Protein AF-A0A382XWI0-F1 (afdb_monomer_lite)

pLDDT: mean 73.07, std 11.9, range [48.28, 92.5]

Secondary structure (DSSP, 8-state):
-EEEE-TTT--EEEEEEE-TT--HHHHHHHHHHHHHHHHH-TTTEEEEEEE------TTTHHHHHHHHHH-SEEEESSHHHHHHHHHHHHHHHT---

Structure (mmCIF, N/CA/C/O backbone):
data_AF-A0A382XWI0-F1
#
_entry.id   AF-A0A382XWI0-F1
#
loop_
_atom_site.group_PDB
_atom_site.id
_atom_site.type_symbol
_atom_site.label_atom_id
_atom_site.label_alt_id
_atom_site.label_comp_id
_atom_site.label_asym_id
_atom_site.label_entity_id
_atom_site.label_seq_id
_atom_site.pdbx_PDB_ins_code
_atom_site.Cartn_x
_atom_site.Cartn_y
_atom_site.Cartn_z
_atom_site.occupancy
_atom_site.B_iso_or_equiv
_atom_site.auth_seq_id
_atom_site.auth_comp_id
_atom_site.auth_asym_id
_atom_site.auth_atom_id
_atom_site.pdbx_PDB_model_num
ATOM 1 N N . ASP A 1 1 ? -3.569 9.685 -3.902 1.00 53.88 1 ASP A N 1
ATOM 2 C CA . ASP A 1 1 ? -3.582 9.291 -2.483 1.00 53.88 1 ASP A CA 1
ATOM 3 C C . ASP A 1 1 ? -5.019 9.054 -2.071 1.00 53.88 1 ASP A C 1
ATOM 5 O O . ASP A 1 1 ? -5.750 10.017 -1.875 1.00 53.88 1 ASP A O 1
ATOM 9 N N . ASN A 1 2 ? -5.429 7.786 -2.033 1.00 64.94 2 ASN A N 1
ATOM 10 C CA . ASN A 1 2 ? -6.757 7.389 -1.567 1.00 64.94 2 ASN A CA 1
ATOM 11 C C . ASN A 1 2 ? -6.622 6.757 -0.177 1.00 64.94 2 ASN A C 1
ATOM 13 O O . ASN A 1 2 ? -5.665 6.019 0.076 1.00 64.94 2 ASN A O 1
ATOM 17 N N . TRP A 1 3 ? -7.571 7.062 0.706 1.00 63.44 3 TRP A N 1
ATOM 18 C CA . TRP A 1 3 ? -7.597 6.594 2.089 1.00 63.44 3 TRP A CA 1
ATOM 19 C C . TRP A 1 3 ? -8.844 5.759 2.340 1.00 63.44 3 TRP A C 1
ATOM 21 O O . TRP A 1 3 ? -9.949 6.188 2.013 1.00 63.44 3 TRP A O 1
ATOM 31 N N . TYR A 1 4 ? -8.650 4.611 2.978 1.00 71.19 4 TYR A N 1
ATOM 32 C CA . TYR A 1 4 ? -9.718 3.759 3.491 1.00 71.19 4 TYR A CA 1
ATOM 33 C C . TYR A 1 4 ? -9.582 3.716 5.008 1.00 71.19 4 TYR A C 1
ATOM 35 O O . TYR A 1 4 ? -8.473 3.515 5.503 1.00 71.19 4 TYR A O 1
ATOM 43 N N . TYR A 1 5 ? -10.659 3.967 5.750 1.00 66.94 5 TYR A N 1
ATOM 44 C CA . TYR A 1 5 ? -10.607 4.069 7.207 1.00 66.94 5 TYR A CA 1
ATOM 45 C C . TYR A 1 5 ? -11.882 3.550 7.868 1.00 66.94 5 TYR A C 1
ATOM 47 O O . TYR A 1 5 ? -12.963 3.640 7.293 1.00 66.94 5 TYR A O 1
ATOM 55 N N . THR A 1 6 ? -11.742 3.063 9.101 1.00 66.38 6 THR A N 1
ATOM 56 C CA . THR A 1 6 ? -12.858 2.769 10.010 1.00 66.38 6 THR A CA 1
ATOM 57 C C . THR A 1 6 ? -12.849 3.743 11.187 1.00 66.38 6 THR A C 1
ATOM 59 O O . THR A 1 6 ? -11.788 4.104 11.707 1.00 66.38 6 THR A O 1
ATOM 62 N N . THR A 1 7 ? -14.031 4.191 11.606 1.00 61.72 7 THR A N 1
ATOM 63 C CA . THR A 1 7 ? -14.203 5.122 12.730 1.00 61.72 7 THR A CA 1
ATOM 64 C C . THR A 1 7 ? -14.090 4.446 14.090 1.00 61.72 7 THR A C 1
ATOM 66 O O . THR A 1 7 ? -13.749 5.118 15.060 1.00 61.72 7 THR A O 1
ATOM 69 N N . ASP A 1 8 ? -14.327 3.136 14.160 1.00 61.03 8 ASP A N 1
ATOM 70 C CA . ASP A 1 8 ? -14.492 2.435 15.437 1.00 61.03 8 ASP A CA 1
ATOM 71 C C . ASP A 1 8 ? -13.147 2.176 16.125 1.00 61.03 8 ASP A C 1
ATOM 73 O O . ASP A 1 8 ? -13.012 2.347 17.335 1.00 61.03 8 ASP A O 1
ATOM 77 N N . GLU A 1 9 ? -12.114 1.856 15.343 1.00 65.25 9 GLU A N 1
ATOM 78 C CA . GLU A 1 9 ? -10.758 1.615 15.857 1.00 65.25 9 GLU A CA 1
ATOM 79 C C . GLU A 1 9 ? -9.723 2.649 15.377 1.00 65.25 9 GLU A C 1
ATOM 81 O O . GLU A 1 9 ? -8.550 2.607 15.767 1.00 65.25 9 GLU A O 1
ATOM 86 N N . MET A 1 10 ? -10.160 3.619 14.563 1.00 74.25 10 MET A N 1
ATOM 87 C CA . MET A 1 10 ? -9.309 4.611 13.892 1.00 74.25 10 MET A CA 1
ATOM 88 C C . MET A 1 10 ? -8.174 3.965 13.083 1.00 74.25 10 MET A C 1
ATOM 90 O O . MET A 1 10 ? -7.049 4.469 13.072 1.00 74.25 10 MET A O 1
ATOM 94 N N . ARG A 1 11 ? -8.452 2.827 12.437 1.00 80.62 11 ARG A N 1
ATOM 95 C CA . ARG A 1 11 ? -7.506 2.170 11.530 1.00 80.62 11 ARG A CA 1
ATOM 96 C C . ARG A 1 11 ? -7.664 2.731 10.130 1.00 80.62 11 ARG A C 1
ATOM 98 O O . ARG A 1 11 ? -8.789 2.952 9.682 1.00 80.62 11 ARG A O 1
ATOM 105 N N . ALA A 1 12 ? -6.549 2.916 9.432 1.00 81.31 12 ALA A N 1
ATOM 106 C CA . ALA A 1 12 ? -6.570 3.356 8.045 1.00 81.31 12 ALA A CA 1
ATOM 107 C C . ALA A 1 12 ? -5.537 2.631 7.178 1.00 81.31 12 ALA A C 1
ATOM 109 O O . ALA A 1 12 ? -4.456 2.258 7.642 1.00 81.31 12 ALA A O 1
ATOM 110 N N . VAL A 1 13 ? -5.868 2.485 5.895 1.00 82.25 13 VAL A N 1
ATOM 111 C CA . VAL A 1 13 ? -4.946 2.046 4.848 1.00 82.25 13 VAL A CA 1
ATOM 112 C C . VAL A 1 13 ? -4.819 3.138 3.795 1.00 82.25 13 VAL A C 1
ATOM 114 O O . VAL A 1 13 ? -5.814 3.619 3.248 1.00 82.25 13 VAL A O 1
ATOM 117 N N . SER A 1 14 ? -3.580 3.521 3.499 1.00 82.06 14 SER A N 1
ATOM 118 C CA . SER A 1 14 ? -3.258 4.363 2.346 1.00 82.06 14 SER A CA 1
ATOM 119 C C . SER A 1 14 ? -2.942 3.481 1.143 1.00 82.06 14 SER A C 1
ATOM 121 O O . SER A 1 14 ? -2.143 2.552 1.261 1.00 82.06 14 SER A O 1
ATOM 123 N N . VAL A 1 15 ? -3.568 3.758 -0.003 1.00 80.81 15 VAL A N 1
ATOM 124 C CA . VAL A 1 15 ? -3.299 3.035 -1.254 1.00 80.81 15 VAL A CA 1
ATOM 125 C C . VAL A 1 15 ? -2.751 3.986 -2.300 1.00 80.81 15 VAL A C 1
ATOM 127 O O . VAL A 1 15 ? -3.309 5.061 -2.556 1.00 80.81 15 VAL A O 1
ATOM 130 N N . GLU A 1 16 ? -1.661 3.565 -2.928 1.00 79.50 16 GLU A N 1
ATOM 131 C CA . GLU A 1 16 ? -0.964 4.359 -3.920 1.00 79.50 16 GLU A CA 1
ATOM 132 C C . GLU A 1 16 ? -0.601 3.542 -5.164 1.00 79.50 16 GLU A C 1
ATOM 134 O O . GLU A 1 16 ? -0.059 2.446 -5.078 1.00 79.50 16 GLU A O 1
ATOM 139 N N . VAL A 1 17 ? -0.902 4.089 -6.345 1.00 75.25 17 VAL A N 1
ATOM 140 C CA . VAL A 1 17 ? -0.681 3.426 -7.639 1.00 75.25 17 VAL A CA 1
ATOM 141 C C . VAL A 1 17 ? 0.444 4.135 -8.398 1.00 75.25 17 VAL A C 1
ATOM 143 O O . VAL A 1 17 ? 0.513 5.371 -8.401 1.00 75.25 17 VAL A O 1
ATOM 146 N N . SER A 1 18 ? 1.342 3.365 -9.018 1.00 71.62 18 SER A N 1
ATOM 147 C CA . SER A 1 18 ? 2.447 3.861 -9.851 1.00 71.62 18 SER A CA 1
ATOM 148 C C . SER A 1 18 ? 2.555 3.064 -11.158 1.00 71.62 18 SER A C 1
ATOM 150 O O . SER A 1 18 ? 2.531 1.836 -11.136 1.00 71.62 18 SER A O 1
ATOM 152 N N . PHE A 1 19 ? 2.707 3.763 -12.288 1.00 63.97 19 PHE A N 1
ATOM 153 C CA . PHE A 1 19 ? 2.757 3.182 -13.643 1.00 63.97 19 PHE A CA 1
ATOM 154 C C . PHE A 1 19 ? 4.132 3.375 -14.307 1.00 63.97 19 PHE A C 1
ATOM 156 O O . PHE A 1 19 ? 4.914 4.227 -13.882 1.00 63.97 19 PHE A O 1
ATOM 163 N N . GLN A 1 20 ? 4.412 2.632 -15.382 1.00 53.78 20 GLN A N 1
ATOM 164 C CA . GLN A 1 20 ? 5.695 2.583 -16.107 1.00 53.78 20 GLN A CA 1
ATOM 165 C C . GLN A 1 20 ? 6.288 3.959 -16.513 1.00 53.78 20 GLN A C 1
ATOM 167 O O . GLN A 1 20 ? 7.512 4.107 -16.535 1.00 53.78 20 GLN A O 1
ATOM 172 N N . GLU A 1 21 ? 5.470 4.998 -16.706 1.00 52.09 21 GLU A N 1
ATOM 173 C CA . GLU A 1 21 ? 5.909 6.373 -17.034 1.00 52.09 21 GLU A CA 1
ATOM 174 C C . GLU A 1 21 ? 6.200 7.266 -15.807 1.00 52.09 21 GLU A C 1
ATOM 176 O O . GLU A 1 21 ? 6.473 8.460 -15.928 1.00 52.09 21 GLU A O 1
ATOM 181 N N . THR A 1 22 ? 6.155 6.715 -14.591 1.00 58.78 22 THR A N 1
ATOM 182 C CA . THR A 1 22 ? 6.389 7.489 -13.362 1.00 58.78 22 THR A CA 1
ATOM 183 C C . THR A 1 22 ? 7.880 7.824 -13.227 1.00 58.78 22 THR A C 1
ATOM 185 O O . THR A 1 22 ? 8.712 6.936 -13.044 1.00 58.78 22 THR A O 1
ATOM 188 N N . GLY A 1 23 ? 8.235 9.110 -13.328 1.00 59.78 23 GLY A N 1
ATOM 189 C CA . GLY A 1 23 ? 9.620 9.576 -13.196 1.00 59.78 23 GLY A CA 1
ATOM 190 C C . GLY A 1 23 ? 10.223 9.315 -11.806 1.00 59.78 23 GLY A C 1
ATOM 191 O O . GLY A 1 23 ? 9.510 9.271 -10.803 1.00 59.78 23 GLY A O 1
ATOM 192 N N . ASN A 1 24 ? 11.554 9.192 -11.725 1.00 63.44 24 ASN A N 1
ATOM 193 C CA . ASN A 1 24 ? 12.273 8.888 -10.475 1.00 63.44 24 ASN A CA 1
ATOM 194 C C . ASN A 1 24 ? 11.979 9.885 -9.340 1.00 63.44 24 ASN A C 1
ATOM 196 O O . ASN A 1 24 ? 11.874 9.482 -8.186 1.00 63.44 24 ASN A O 1
ATOM 200 N N . SER A 1 25 ? 11.800 11.170 -9.655 1.00 62.34 25 SER A N 1
ATOM 201 C CA . SER A 1 25 ? 11.438 12.203 -8.674 1.00 62.34 25 SER A CA 1
ATOM 202 C C . SER A 1 25 ? 10.071 11.959 -8.038 1.00 62.34 25 SER A C 1
ATOM 204 O O . SER A 1 25 ? 9.883 12.226 -6.853 1.00 62.34 25 SER A O 1
ATOM 206 N N . VAL A 1 26 ? 9.130 11.415 -8.812 1.00 65.19 26 VAL A N 1
ATOM 207 C CA . VAL A 1 26 ? 7.808 11.050 -8.315 1.00 65.19 26 VAL A CA 1
ATOM 208 C C . VAL A 1 26 ? 7.945 9.844 -7.393 1.00 65.19 26 VAL A C 1
ATOM 210 O O . VAL A 1 26 ? 7.454 9.909 -6.278 1.00 65.19 26 VAL A O 1
ATOM 213 N N . ILE A 1 27 ? 8.690 8.801 -7.778 1.00 66.25 27 ILE A N 1
ATOM 214 C CA . ILE A 1 27 ? 8.908 7.622 -6.917 1.00 66.25 27 ILE A CA 1
ATOM 215 C C . ILE A 1 27 ? 9.529 8.006 -5.562 1.00 66.25 27 ILE A C 1
ATOM 217 O O . ILE A 1 27 ? 9.063 7.533 -4.527 1.00 66.25 27 ILE A O 1
ATOM 221 N N . VAL A 1 28 ? 10.527 8.896 -5.551 1.00 68.56 28 VAL A N 1
ATOM 222 C CA . VAL A 1 28 ? 11.154 9.380 -4.308 1.00 68.56 28 VAL A CA 1
ATOM 223 C C . VAL A 1 28 ? 10.146 10.122 -3.424 1.00 68.56 28 VAL A C 1
ATOM 225 O O . VAL A 1 28 ? 10.049 9.822 -2.241 1.00 68.56 28 VAL A O 1
ATOM 228 N N . GLN A 1 29 ? 9.310 11.001 -3.987 1.00 69.00 29 GLN A N 1
ATOM 229 C CA . GLN A 1 29 ? 8.262 11.670 -3.201 1.00 69.00 29 GLN A CA 1
ATOM 230 C C . GLN A 1 29 ? 7.232 10.693 -2.621 1.00 69.00 29 GLN A C 1
ATOM 232 O O . GLN A 1 29 ? 6.725 10.916 -1.522 1.00 69.00 29 GLN A O 1
ATOM 237 N N . LYS A 1 30 ? 6.904 9.617 -3.345 1.00 69.38 30 LYS A N 1
ATOM 238 C CA . LYS A 1 30 ? 5.987 8.579 -2.854 1.00 69.38 30 LYS A CA 1
ATOM 239 C C . LYS A 1 30 ? 6.597 7.821 -1.674 1.00 69.38 30 LYS A C 1
ATOM 241 O O . LYS A 1 30 ? 5.937 7.650 -0.650 1.00 69.38 30 LYS A O 1
ATOM 246 N N . LYS A 1 31 ? 7.880 7.459 -1.777 1.00 66.25 31 LYS A N 1
ATOM 247 C CA . LYS A 1 31 ? 8.653 6.867 -0.676 1.00 66.25 31 LYS A CA 1
ATOM 248 C C . LYS A 1 31 ? 8.616 7.755 0.570 1.00 66.25 31 LYS A C 1
ATOM 250 O O . LYS A 1 31 ? 8.160 7.294 1.612 1.00 66.25 31 LYS A O 1
ATOM 255 N N . ASP A 1 32 ? 8.988 9.027 0.437 1.00 71.62 32 ASP A N 1
ATOM 256 C CA . ASP A 1 32 ? 9.024 9.966 1.564 1.00 71.62 32 ASP A CA 1
ATOM 257 C C . ASP A 1 32 ? 7.644 10.111 2.225 1.00 71.62 32 ASP A C 1
ATOM 259 O O . ASP A 1 32 ? 7.524 10.218 3.446 1.00 71.62 32 ASP A O 1
ATOM 263 N N . ARG A 1 33 ? 6.560 10.078 1.437 1.00 71.62 33 ARG A N 1
ATOM 264 C CA . ARG A 1 33 ? 5.193 10.091 1.976 1.00 71.62 33 ARG A CA 1
ATOM 265 C C . ARG A 1 33 ? 4.849 8.812 2.735 1.00 71.62 33 ARG A C 1
ATOM 267 O O . ARG A 1 33 ? 4.174 8.901 3.757 1.00 71.62 33 ARG A O 1
ATOM 274 N N . ALA A 1 34 ? 5.270 7.639 2.261 1.00 67.75 34 ALA A N 1
ATOM 275 C CA . ALA A 1 34 ? 5.072 6.390 2.998 1.00 67.75 34 ALA A CA 1
ATOM 276 C C . ALA A 1 34 ? 5.862 6.358 4.312 1.00 67.75 34 ALA A C 1
ATOM 278 O O . ALA A 1 34 ? 5.284 6.012 5.339 1.00 67.75 34 ALA A O 1
ATOM 279 N N . GLU A 1 35 ? 7.128 6.779 4.302 1.00 70.88 35 GLU A N 1
ATOM 280 C CA . GLU A 1 35 ? 7.970 6.816 5.506 1.00 70.88 35 GLU A CA 1
ATOM 281 C C . GLU A 1 35 ? 7.383 7.754 6.568 1.00 70.88 35 GLU A C 1
ATOM 283 O O . GLU A 1 35 ? 7.142 7.327 7.696 1.00 70.88 35 GLU A O 1
ATOM 288 N N . ASN A 1 36 ? 7.001 8.977 6.182 1.00 72.62 36 ASN A N 1
ATOM 289 C CA . ASN A 1 36 ? 6.345 9.919 7.096 1.00 72.62 36 ASN A CA 1
ATOM 290 C C . ASN A 1 36 ? 5.035 9.362 7.686 1.00 72.62 36 ASN A C 1
ATOM 292 O O . ASN A 1 36 ? 4.712 9.615 8.846 1.00 72.62 36 ASN A O 1
ATOM 296 N N . ARG A 1 37 ? 4.259 8.597 6.904 1.00 67.69 37 ARG A N 1
ATOM 297 C CA . ARG A 1 37 ? 3.008 7.978 7.383 1.00 67.69 37 ARG A CA 1
ATOM 298 C C . ARG A 1 37 ? 3.270 6.872 8.405 1.00 67.69 37 ARG A C 1
ATOM 300 O O . ARG A 1 37 ? 2.527 6.767 9.379 1.00 67.69 37 ARG A O 1
ATOM 307 N N . LYS A 1 38 ? 4.325 6.082 8.202 1.00 66.81 38 LYS A N 1
ATOM 308 C CA . LYS A 1 38 ? 4.737 5.008 9.113 1.00 66.81 38 LYS A CA 1
ATOM 309 C C . LYS A 1 38 ? 5.229 5.552 10.454 1.00 66.81 38 LYS A C 1
ATOM 311 O O . LYS A 1 38 ? 4.940 4.959 11.488 1.00 66.81 38 LYS A O 1
ATOM 316 N N . GLU A 1 39 ? 5.919 6.690 10.448 1.00 71.56 39 GLU A N 1
ATOM 317 C CA . GLU A 1 39 ? 6.432 7.317 11.673 1.00 71.56 39 GLU A CA 1
ATOM 318 C C . GLU A 1 39 ? 5.337 7.967 12.529 1.00 71.56 39 GLU A C 1
ATOM 320 O O . GLU A 1 39 ? 5.447 7.981 13.753 1.00 71.56 39 GLU A O 1
ATOM 325 N N . MET A 1 40 ? 4.266 8.482 11.918 1.00 66.12 40 MET A N 1
ATOM 326 C CA . MET A 1 40 ? 3.274 9.278 12.648 1.00 66.12 40 MET A CA 1
ATOM 327 C C . MET A 1 40 ? 2.330 8.425 13.515 1.00 66.12 40 MET A C 1
ATOM 329 O O . MET A 1 40 ? 1.976 8.845 14.614 1.00 66.12 40 MET A O 1
ATOM 333 N N . TYR A 1 41 ? 1.939 7.228 13.052 1.00 66.50 41 TYR A N 1
ATOM 334 C CA . TYR A 1 41 ? 1.014 6.330 13.768 1.00 66.50 41 TYR A CA 1
ATOM 335 C C . TYR A 1 41 ? 1.213 4.843 13.378 1.00 66.50 41 TYR A C 1
ATOM 337 O O . TYR A 1 41 ? 0.328 4.234 12.766 1.00 66.50 41 TYR A O 1
ATOM 345 N N . PRO A 1 42 ? 2.347 4.222 13.747 1.00 67.31 42 PRO A N 1
ATOM 346 C CA . PRO A 1 42 ? 2.771 2.911 13.231 1.00 67.31 42 PRO A CA 1
ATOM 347 C C . PRO A 1 42 ? 1.802 1.756 13.522 1.00 67.31 42 PRO A C 1
ATOM 349 O O . PRO A 1 42 ? 1.787 0.763 12.799 1.00 67.31 42 PRO A O 1
ATOM 352 N N . GLU A 1 43 ? 0.985 1.872 14.570 1.00 74.56 43 GLU A N 1
ATOM 353 C CA . GLU A 1 43 ? 0.110 0.781 15.025 1.00 74.56 43 GLU A CA 1
ATOM 354 C C . GLU A 1 43 ? -1.317 0.864 14.474 1.00 74.56 43 GLU A C 1
ATOM 356 O O . GLU A 1 43 ? -2.068 -0.105 14.548 1.00 74.56 43 GLU A O 1
ATOM 361 N N . LYS A 1 44 ? -1.702 2.010 13.899 1.00 76.44 44 LYS A N 1
ATOM 362 C CA . LYS A 1 44 ? -3.061 2.249 13.377 1.00 76.44 44 LYS A CA 1
ATOM 363 C C . LYS A 1 44 ? -3.108 2.457 11.867 1.00 76.44 44 LYS A C 1
ATOM 365 O O . LYS A 1 44 ? -4.192 2.522 11.285 1.00 76.44 44 LYS A O 1
ATOM 370 N N . PHE A 1 45 ? -1.947 2.537 11.226 1.00 81.56 45 PHE A N 1
ATOM 371 C CA . PHE A 1 45 ? -1.840 2.852 9.813 1.00 81.56 45 PHE A CA 1
ATOM 372 C C . PHE A 1 45 ? -1.057 1.795 9.060 1.00 81.56 45 PHE A C 1
ATOM 374 O O . PHE A 1 45 ? -0.003 1.342 9.498 1.00 81.56 45 PHE A O 1
ATOM 381 N N . LYS A 1 46 ? -1.587 1.450 7.890 1.00 83.88 46 LYS A N 1
ATOM 382 C CA . LYS A 1 46 ? -0.942 0.577 6.920 1.00 83.88 46 LYS A CA 1
ATOM 383 C C . LYS A 1 46 ? -0.874 1.236 5.552 1.00 83.88 46 LYS A C 1
ATOM 385 O O . LYS A 1 46 ? -1.642 2.144 5.220 1.00 83.88 46 LYS A O 1
ATOM 390 N N . SER A 1 47 ? 0.070 0.784 4.745 1.00 83.19 47 SER A N 1
ATOM 391 C CA . SER A 1 47 ? 0.330 1.308 3.410 1.00 83.19 47 SER A CA 1
ATOM 392 C C . SER A 1 47 ? 0.382 0.186 2.379 1.00 83.19 47 SER A C 1
ATOM 394 O O . SER A 1 47 ? 1.031 -0.839 2.584 1.00 83.19 47 SER A O 1
ATOM 396 N N . GLY A 1 48 ? -0.324 0.383 1.269 1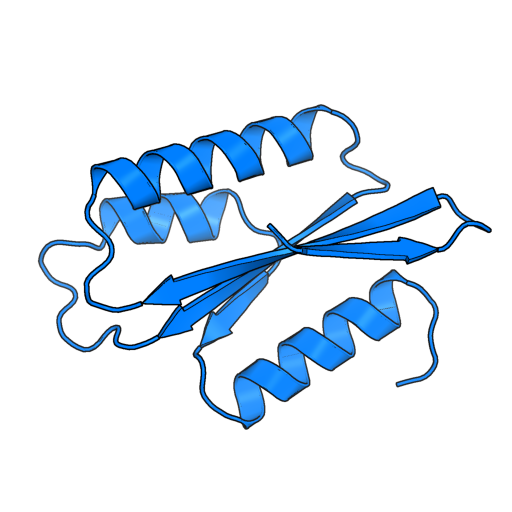.00 85.31 48 GLY A N 1
ATOM 397 C CA . GLY A 1 48 ? -0.352 -0.526 0.134 1.00 85.31 48 GLY A CA 1
ATOM 398 C C . GLY A 1 48 ? 0.035 0.184 -1.154 1.00 85.31 48 GLY A C 1
ATOM 399 O O . GLY A 1 48 ? -0.436 1.289 -1.430 1.00 85.31 48 GLY A O 1
ATOM 400 N N . TYR A 1 49 ? 0.875 -0.458 -1.957 1.00 84.12 49 TYR A N 1
ATOM 401 C CA . TYR A 1 49 ? 1.301 0.062 -3.251 1.00 84.12 49 TYR A CA 1
ATOM 402 C C . TYR A 1 49 ? 0.931 -0.884 -4.382 1.00 84.12 49 TYR A C 1
ATOM 404 O O . TYR A 1 49 ? 1.189 -2.079 -4.304 1.00 84.12 49 TYR A O 1
ATOM 412 N N . VAL A 1 50 ? 0.388 -0.330 -5.460 1.00 85.69 50 VAL A N 1
ATOM 413 C CA . VAL A 1 50 ? 0.177 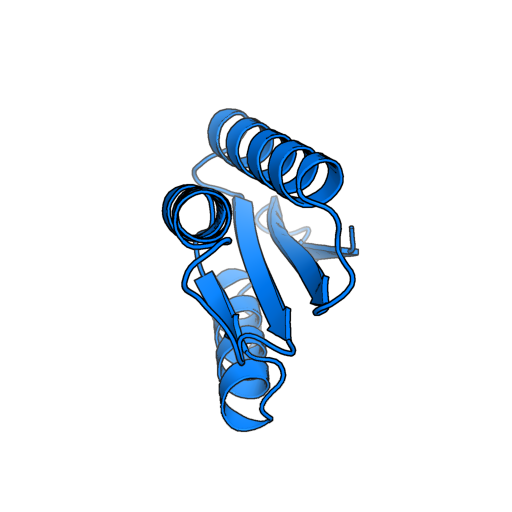-1.035 -6.725 1.00 85.69 50 VAL A CA 1
ATOM 414 C C . VAL A 1 50 ? 1.200 -0.520 -7.730 1.00 85.69 50 VAL A C 1
ATOM 416 O O . VAL A 1 50 ? 1.266 0.685 -7.987 1.00 85.69 50 VAL A O 1
ATOM 419 N N . ILE A 1 51 ? 1.994 -1.419 -8.308 1.00 80.56 51 ILE A N 1
ATOM 420 C CA . ILE A 1 51 ? 2.986 -1.083 -9.332 1.00 80.56 51 ILE A CA 1
ATOM 421 C C . ILE A 1 51 ? 2.660 -1.839 -10.622 1.00 80.56 51 ILE A C 1
ATOM 423 O O . ILE A 1 51 ? 2.636 -3.068 -10.642 1.00 80.56 51 ILE A O 1
ATOM 427 N N . ASP A 1 52 ? 2.443 -1.104 -11.709 1.00 75.25 52 ASP A N 1
ATOM 428 C CA . ASP A 1 52 ? 2.162 -1.672 -13.029 1.00 75.25 52 ASP A CA 1
ATOM 429 C C . ASP A 1 52 ? 3.278 -1.364 -14.042 1.00 75.25 52 ASP A C 1
ATOM 431 O O . ASP A 1 52 ? 3.845 -0.267 -14.049 1.00 75.25 52 ASP A O 1
ATOM 435 N N . GLY A 1 53 ? 3.590 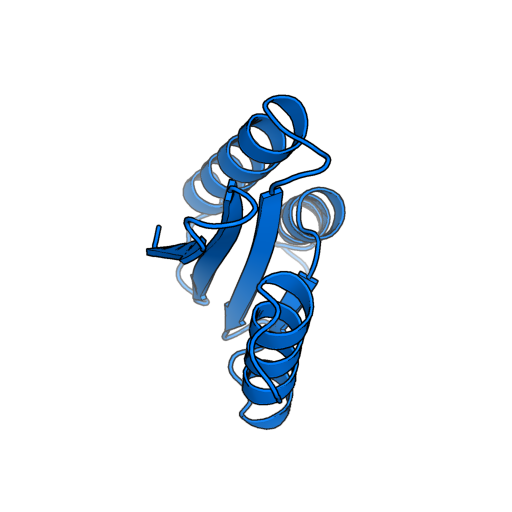-2.330 -14.913 1.00 63.50 53 GLY A N 1
ATOM 436 C CA . GLY A 1 53 ? 4.575 -2.165 -15.991 1.00 63.50 53 GLY A CA 1
ATOM 437 C C . GLY A 1 53 ? 6.047 -2.284 -15.568 1.00 63.50 53 GLY A C 1
ATOM 438 O O . GLY A 1 53 ? 6.914 -1.534 -16.009 1.00 63.50 53 GLY A O 1
ATOM 439 N N . ILE A 1 54 ? 6.370 -3.258 -14.720 1.00 59.69 54 ILE A N 1
ATOM 440 C CA . ILE A 1 54 ? 7.717 -3.492 -14.165 1.00 59.69 54 ILE A CA 1
ATOM 441 C C . ILE A 1 54 ? 8.692 -4.174 -15.177 1.00 59.69 54 ILE A C 1
ATOM 443 O O . ILE A 1 54 ? 9.720 -4.745 -14.827 1.00 59.69 54 ILE A O 1
ATOM 447 N N . GLY A 1 55 ? 8.393 -4.128 -16.476 1.00 49.31 55 GLY A N 1
ATOM 448 C CA . GLY A 1 55 ? 9.020 -4.960 -17.514 1.00 49.31 55 GLY A CA 1
ATOM 449 C C . GLY A 1 55 ? 10.476 -4.659 -17.905 1.00 49.31 55 GLY A C 1
ATOM 450 O O . GLY A 1 55 ? 10.941 -5.234 -18.880 1.00 49.31 55 GLY A O 1
ATOM 451 N N . ASN A 1 56 ? 11.211 -3.783 -17.211 1.00 51.50 56 ASN A N 1
ATOM 452 C CA . ASN A 1 56 ? 12.638 -3.542 -17.488 1.00 51.50 56 ASN A CA 1
ATOM 453 C C . ASN A 1 56 ? 13.341 -2.957 -16.251 1.00 51.50 56 ASN A C 1
ATOM 455 O O . ASN A 1 56 ? 13.299 -1.751 -15.997 1.00 51.50 56 ASN A O 1
ATOM 459 N N . PHE A 1 57 ? 13.947 -3.819 -15.435 1.00 56.12 57 PHE A N 1
ATOM 460 C CA . PHE A 1 57 ? 14.318 -3.490 -14.053 1.00 56.12 57 PHE A CA 1
ATOM 461 C C . PHE A 1 57 ? 15.758 -3.021 -13.826 1.00 56.12 57 PHE A C 1
ATOM 463 O O . PHE A 1 57 ? 16.108 -2.682 -12.693 1.00 56.12 57 PHE A O 1
ATOM 470 N N . ASP A 1 58 ? 16.587 -2.925 -14.861 1.00 52.06 58 ASP A N 1
ATOM 471 C CA . ASP A 1 58 ? 18.010 -2.635 -14.648 1.00 52.06 58 ASP A CA 1
ATOM 472 C C . ASP A 1 58 ? 18.278 -1.193 -14.174 1.00 52.06 58 ASP A C 1
ATOM 474 O O . ASP A 1 58 ? 19.273 -0.938 -13.501 1.00 52.06 58 ASP A O 1
ATOM 478 N N . PHE A 1 59 ? 17.348 -0.255 -14.406 1.00 48.28 59 PHE A N 1
ATOM 479 C CA . PHE A 1 59 ? 17.516 1.164 -14.046 1.00 48.28 59 PHE A CA 1
ATOM 480 C C . PHE A 1 59 ? 16.657 1.655 -12.865 1.00 48.28 59 PHE A C 1
ATOM 482 O O . PHE A 1 59 ? 16.783 2.812 -12.463 1.00 48.28 59 PHE A O 1
ATOM 489 N N . ARG A 1 60 ? 15.778 0.818 -12.288 1.00 57.97 60 ARG A N 1
ATOM 490 C CA . ARG A 1 60 ? 14.781 1.249 -11.273 1.00 57.97 60 ARG A CA 1
ATOM 491 C C . ARG A 1 60 ? 14.799 0.459 -9.963 1.00 57.97 60 ARG A C 1
ATOM 493 O O . ARG A 1 60 ? 13.984 0.712 -9.076 1.00 57.97 60 ARG A O 1
ATOM 500 N N . SER A 1 61 ? 15.751 -0.457 -9.810 1.00 63.09 61 SER A N 1
ATOM 501 C CA . 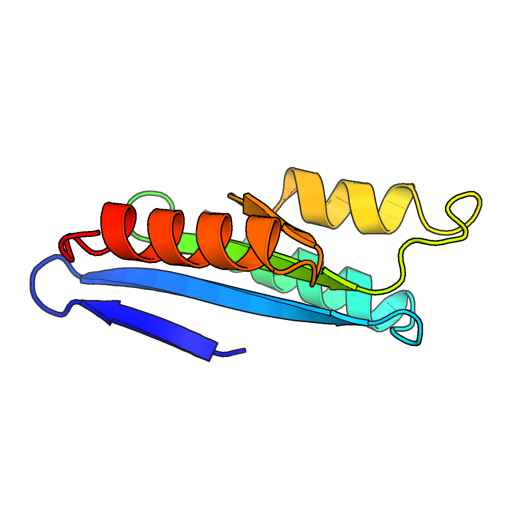SER A 1 61 ? 15.867 -1.347 -8.650 1.00 63.09 61 SER A CA 1
ATOM 502 C C . SER A 1 61 ? 15.975 -0.603 -7.313 1.00 63.09 61 SER A C 1
ATOM 504 O O . SER A 1 61 ? 15.327 -1.005 -6.355 1.00 63.09 61 SER A O 1
ATOM 506 N N . ALA A 1 62 ? 16.719 0.505 -7.235 1.00 63.69 62 ALA A N 1
ATOM 507 C CA . ALA A 1 62 ? 16.879 1.272 -5.993 1.00 63.69 62 ALA A CA 1
ATOM 508 C C . ALA A 1 62 ? 15.597 2.006 -5.564 1.00 63.69 62 ALA A C 1
ATOM 510 O O . ALA A 1 62 ? 15.237 2.000 -4.391 1.00 63.69 62 ALA A O 1
ATOM 511 N N . ALA A 1 63 ? 14.885 2.605 -6.520 1.00 64.06 63 ALA A N 1
ATOM 512 C CA . ALA A 1 63 ? 13.663 3.354 -6.248 1.00 64.06 63 ALA A CA 1
ATOM 513 C C . ALA A 1 63 ? 12.509 2.415 -5.857 1.00 64.06 63 ALA A C 1
ATOM 515 O O . ALA A 1 63 ? 11.770 2.691 -4.914 1.00 64.06 63 ALA A O 1
ATOM 516 N N . VAL A 1 64 ? 12.404 1.260 -6.526 1.00 69.31 64 VAL A N 1
ATOM 517 C CA . VAL A 1 64 ? 11.427 0.231 -6.151 1.00 69.31 64 VAL A CA 1
ATOM 518 C C . VAL A 1 64 ? 11.799 -0.445 -4.833 1.00 69.31 64 VAL A C 1
ATOM 520 O O . VAL A 1 64 ? 10.907 -0.676 -4.027 1.00 69.31 64 VAL A O 1
ATOM 523 N N . ARG A 1 65 ? 13.088 -0.690 -4.554 1.00 72.81 65 ARG A N 1
ATOM 524 C CA . ARG A 1 65 ? 13.534 -1.132 -3.219 1.00 72.81 65 ARG A CA 1
ATOM 525 C C . ARG A 1 65 ? 13.094 -0.156 -2.135 1.00 72.81 65 ARG A C 1
ATOM 527 O O . ARG A 1 65 ? 12.517 -0.587 -1.153 1.00 72.81 65 ARG A O 1
ATOM 534 N N . GLY A 1 66 ? 13.240 1.147 -2.371 1.00 70.69 66 GLY A N 1
ATOM 535 C CA . GLY A 1 66 ? 12.747 2.165 -1.446 1.00 70.69 66 GLY A CA 1
ATOM 536 C C . GLY A 1 66 ? 11.241 2.076 -1.170 1.00 70.69 66 GLY A C 1
ATOM 537 O O . GLY A 1 66 ? 10.833 2.249 -0.027 1.00 70.69 66 GLY A O 1
ATOM 538 N N . ILE A 1 67 ? 10.415 1.774 -2.180 1.00 73.31 67 ILE A N 1
ATOM 539 C CA . ILE A 1 67 ? 8.977 1.519 -1.973 1.00 73.31 67 ILE A CA 1
ATOM 540 C C . ILE A 1 67 ? 8.764 0.227 -1.177 1.00 73.31 67 ILE A C 1
ATOM 542 O O . ILE A 1 67 ? 7.967 0.222 -0.246 1.00 73.31 67 ILE A O 1
ATOM 546 N N . LEU A 1 68 ? 9.464 -0.855 -1.529 1.00 73.81 68 LEU A N 1
ATOM 547 C CA . LEU A 1 68 ? 9.349 -2.150 -0.850 1.00 73.81 68 LEU A CA 1
ATOM 548 C C . LEU A 1 68 ? 9.730 -2.062 0.636 1.00 73.81 68 LEU A C 1
ATOM 550 O O . LEU A 1 68 ? 9.088 -2.705 1.455 1.00 73.81 68 LEU A O 1
ATOM 554 N N . ASP A 1 69 ? 10.729 -1.246 0.979 1.00 77.38 69 ASP A N 1
ATOM 555 C CA . ASP A 1 69 ? 11.180 -1.046 2.361 1.00 77.38 69 ASP A CA 1
ATOM 556 C C . ASP A 1 69 ? 10.208 -0.163 3.172 1.00 77.38 69 ASP A C 1
ATOM 558 O O . ASP A 1 69 ? 10.065 -0.317 4.391 1.00 77.38 69 ASP A O 1
ATOM 562 N N . ALA A 1 70 ? 9.532 0.774 2.498 1.00 73.56 70 ALA A N 1
ATOM 563 C CA . ALA A 1 70 ? 8.632 1.737 3.128 1.00 73.56 70 ALA A CA 1
ATOM 564 C C . ALA A 1 70 ? 7.175 1.249 3.236 1.00 73.56 70 ALA A C 1
ATOM 566 O O . ALA A 1 70 ? 6.462 1.690 4.138 1.00 73.56 70 ALA A O 1
ATOM 567 N N . ALA A 1 71 ? 6.725 0.367 2.339 1.00 80.31 71 ALA A N 1
ATOM 568 C CA . ALA A 1 71 ? 5.346 -0.111 2.262 1.00 80.31 71 ALA A CA 1
ATOM 569 C C . ALA A 1 71 ? 5.087 -1.358 3.125 1.00 80.31 71 ALA A C 1
ATOM 571 O O . ALA A 1 71 ? 5.967 -2.197 3.295 1.00 80.31 71 ALA A O 1
ATOM 572 N N . ASP A 1 72 ? 3.856 -1.534 3.618 1.00 86.81 72 ASP A N 1
ATOM 573 C CA . ASP A 1 72 ? 3.455 -2.783 4.289 1.00 86.81 72 ASP A CA 1
ATOM 574 C C . ASP A 1 72 ? 3.081 -3.885 3.285 1.00 86.81 72 ASP A C 1
ATOM 576 O O . ASP A 1 72 ? 3.275 -5.071 3.552 1.00 86.81 72 ASP A O 1
ATOM 580 N N . ILE A 1 73 ? 2.551 -3.500 2.121 1.00 87.56 73 ILE A N 1
ATOM 581 C CA . ILE A 1 73 ? 2.290 -4.410 1.007 1.00 87.56 73 ILE A CA 1
ATOM 582 C C . ILE A 1 73 ? 2.568 -3.719 -0.330 1.00 87.56 73 ILE A C 1
ATOM 584 O O . ILE A 1 73 ? 2.216 -2.559 -0.543 1.00 87.56 73 ILE A O 1
ATOM 588 N N . VAL A 1 74 ? 3.178 -4.454 -1.256 1.00 87.25 74 VAL A N 1
ATOM 589 C CA . VAL A 1 74 ? 3.342 -4.040 -2.651 1.00 87.25 74 VAL A CA 1
ATOM 590 C C . VAL A 1 74 ? 2.788 -5.146 -3.536 1.00 87.25 74 VAL A C 1
ATOM 592 O O . VAL A 1 74 ? 3.129 -6.313 -3.346 1.00 87.25 74 VAL A O 1
ATOM 595 N N . VAL A 1 75 ? 1.930 -4.774 -4.478 1.00 87.56 75 VAL A N 1
ATOM 596 C CA . VAL A 1 75 ? 1.260 -5.677 -5.411 1.00 87.56 75 VAL A CA 1
ATOM 597 C C . VAL A 1 75 ? 1.422 -5.172 -6.841 1.00 87.56 75 VAL A C 1
ATOM 599 O O . VAL A 1 75 ? 1.722 -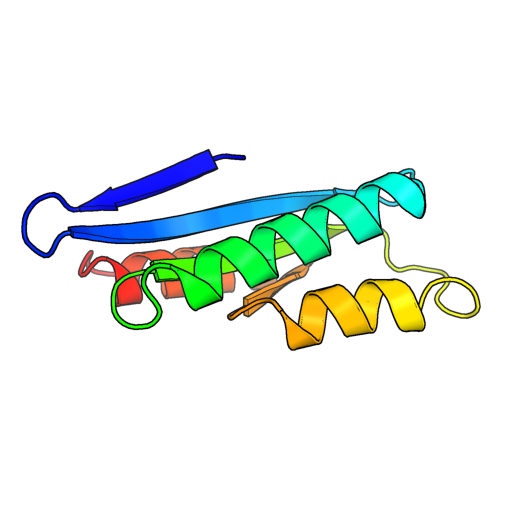3.998 -7.077 1.00 87.56 75 VAL A O 1
ATOM 602 N N . THR A 1 76 ? 1.211 -6.052 -7.813 1.00 86.38 76 THR A N 1
ATOM 603 C CA . THR A 1 76 ? 1.108 -5.640 -9.223 1.00 86.38 76 THR A CA 1
ATOM 604 C C . THR A 1 76 ? -0.338 -5.342 -9.616 1.00 86.38 76 THR A C 1
ATOM 606 O O . THR A 1 76 ? -1.264 -5.727 -8.908 1.00 86.38 76 THR A O 1
ATOM 609 N N . ALA A 1 77 ? -0.557 -4.694 -10.763 1.00 83.69 77 ALA A N 1
ATOM 610 C CA . ALA A 1 77 ? -1.908 -4.477 -11.299 1.00 83.69 77 ALA A CA 1
ATOM 611 C C . ALA A 1 77 ? -2.553 -5.737 -11.916 1.00 83.69 77 ALA A C 1
ATOM 613 O O . ALA A 1 77 ? -3.565 -5.644 -12.610 1.00 83.69 77 ALA A O 1
ATOM 614 N N . ARG A 1 78 ? -1.984 -6.923 -11.673 1.00 87.00 78 ARG A N 1
ATOM 615 C CA . ARG A 1 78 ? -2.622 -8.191 -12.027 1.00 87.00 78 ARG A CA 1
ATOM 616 C C . ARG A 1 78 ? -3.811 -8.458 -11.109 1.00 87.00 78 ARG A C 1
ATOM 618 O O . ARG A 1 78 ? -3.782 -8.124 -9.930 1.00 87.00 78 ARG A O 1
ATOM 625 N N . GLU A 1 79 ? -4.838 -9.104 -11.644 1.00 87.69 79 GLU A N 1
ATOM 626 C CA . GLU A 1 79 ? -6.092 -9.358 -10.930 1.00 87.69 79 GLU A CA 1
ATOM 627 C C . GLU A 1 79 ? -5.898 -10.106 -9.599 1.00 87.69 79 GLU A C 1
ATOM 629 O O . GLU A 1 79 ? -6.452 -9.700 -8.579 1.00 87.69 79 GLU A O 1
ATOM 634 N N . ASP A 1 80 ? -5.056 -11.142 -9.580 1.00 90.62 80 ASP A N 1
ATOM 635 C CA . ASP A 1 80 ? -4.727 -11.929 -8.383 1.00 90.62 80 ASP A CA 1
ATOM 636 C C . ASP A 1 80 ? -4.063 -11.087 -7.282 1.00 90.62 80 ASP A C 1
ATOM 638 O O . ASP A 1 80 ? -4.356 -11.217 -6.092 1.00 90.62 80 ASP A O 1
ATOM 642 N N . GLU A 1 81 ? -3.199 -10.170 -7.691 1.00 88.88 81 GLU A N 1
ATOM 643 C CA . GLU A 1 81 ? -2.459 -9.274 -6.810 1.00 88.88 81 GLU A CA 1
ATOM 644 C C . GLU A 1 81 ? -3.336 -8.115 -6.295 1.00 88.88 81 GLU A C 1
ATOM 646 O O . GLU A 1 81 ? -3.225 -7.717 -5.133 1.00 88.88 81 GLU A O 1
ATOM 651 N N . ILE A 1 82 ? -4.295 -7.644 -7.096 1.00 89.62 82 ILE A N 1
ATOM 652 C CA . ILE A 1 82 ? -5.328 -6.701 -6.647 1.00 89.62 82 ILE A CA 1
ATOM 653 C C . ILE A 1 82 ? -6.283 -7.356 -5.641 1.00 89.62 82 ILE A C 1
ATOM 655 O O . ILE A 1 82 ? -6.604 -6.740 -4.624 1.00 89.62 82 ILE A O 1
ATOM 659 N N . GLN A 1 83 ? -6.695 -8.609 -5.859 1.00 92.12 83 GLN A N 1
ATOM 660 C CA . GLN A 1 83 ? -7.504 -9.351 -4.882 1.00 92.12 83 GLN A CA 1
ATOM 661 C C . GLN A 1 83 ? -6.756 -9.538 -3.558 1.00 92.12 83 GLN A C 1
ATOM 663 O O . GLN A 1 83 ? -7.331 -9.360 -2.483 1.00 92.12 83 GLN A O 1
ATOM 668 N N . ARG A 1 84 ? -5.453 -9.827 -3.620 1.00 92.50 84 ARG A N 1
ATOM 669 C CA . ARG A 1 84 ? -4.592 -9.906 -2.436 1.00 92.50 84 ARG A CA 1
ATOM 670 C C . ARG A 1 84 ? -4.522 -8.576 -1.679 1.00 92.50 84 ARG A C 1
ATOM 672 O O . ARG A 1 84 ? -4.580 -8.588 -0.450 1.00 92.50 84 ARG A O 1
ATOM 679 N N . LEU A 1 85 ? -4.440 -7.444 -2.382 1.00 90.38 85 LEU A N 1
ATOM 680 C CA . LEU A 1 85 ? -4.497 -6.117 -1.759 1.00 90.38 85 LEU A CA 1
ATOM 681 C C . LEU A 1 85 ? -5.860 -5.846 -1.111 1.00 90.38 85 LEU A C 1
ATOM 683 O O . LEU A 1 85 ? -5.906 -5.359 0.016 1.00 90.38 85 LEU A O 1
ATOM 687 N N . ALA A 1 86 ? -6.959 -6.175 -1.791 1.00 89.06 86 ALA A N 1
ATOM 688 C CA . ALA A 1 86 ? -8.307 -5.993 -1.256 1.00 89.06 86 ALA A CA 1
ATOM 689 C C . ALA A 1 86 ? -8.515 -6.806 0.031 1.00 89.06 86 ALA A C 1
ATOM 691 O O .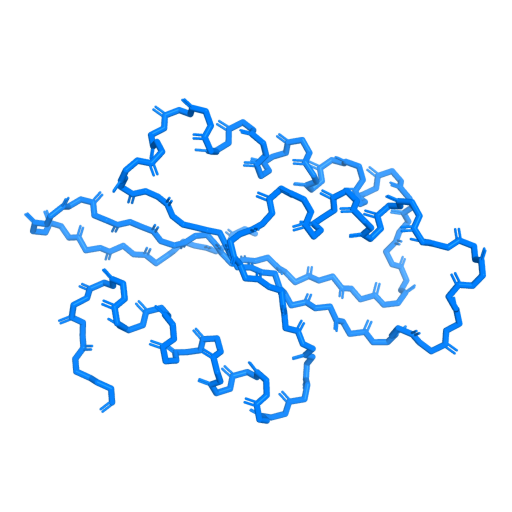 ALA A 1 86 ? -8.953 -6.258 1.041 1.00 89.06 86 ALA A O 1
ATOM 692 N N . LYS A 1 87 ? -8.101 -8.079 0.025 1.00 91.81 87 LYS A N 1
ATOM 693 C CA . LYS A 1 87 ? -8.137 -8.946 1.207 1.00 91.81 87 LYS A CA 1
ATOM 694 C C . LYS A 1 87 ? -7.328 -8.363 2.366 1.00 91.81 87 LYS A C 1
ATOM 696 O O . LYS A 1 87 ? -7.824 -8.302 3.484 1.00 91.81 87 LYS A O 1
ATOM 701 N N . TYR A 1 88 ? -6.114 -7.890 2.091 1.00 90.81 88 TYR A N 1
ATOM 702 C CA . TYR A 1 88 ? -5.266 -7.246 3.093 1.00 90.81 88 TYR A CA 1
ATOM 703 C C . TYR A 1 88 ? -5.932 -6.011 3.726 1.00 90.81 88 TYR A C 1
ATOM 705 O O . TYR A 1 88 ? -5.884 -5.836 4.943 1.00 90.81 88 TYR A O 1
ATOM 713 N N . ILE A 1 89 ? -6.571 -5.163 2.912 1.00 89.06 89 ILE A N 1
ATOM 714 C CA . ILE A 1 89 ? -7.297 -3.980 3.395 1.00 89.06 89 ILE A CA 1
ATOM 715 C C . ILE A 1 89 ? -8.479 -4.397 4.277 1.00 89.06 89 ILE A C 1
ATOM 717 O O . ILE A 1 89 ? -8.621 -3.858 5.374 1.00 89.06 89 ILE A O 1
ATOM 721 N N . GLY A 1 90 ? -9.288 -5.362 3.829 1.00 88.06 90 GLY A N 1
ATOM 722 C CA . GLY A 1 90 ? -10.443 -5.861 4.581 1.00 88.06 90 GLY A CA 1
ATOM 723 C C . GLY A 1 90 ? -10.045 -6.451 5.935 1.00 88.06 90 GLY A C 1
ATOM 724 O O . GLY A 1 90 ? -10.549 -6.014 6.969 1.00 88.06 90 GLY A O 1
ATOM 725 N N . GLU A 1 91 ? -9.053 -7.349 5.950 1.00 88.69 91 GLU A N 1
ATOM 726 C CA . GLU A 1 91 ? -8.517 -7.952 7.179 1.00 88.69 91 GLU A CA 1
ATOM 727 C C . GLU A 1 91 ? -7.991 -6.895 8.163 1.00 88.69 91 GLU A C 1
ATOM 729 O O . GLU A 1 91 ? -8.208 -7.006 9.371 1.00 88.69 91 GLU A O 1
ATOM 734 N N . TRP A 1 92 ? -7.323 -5.848 7.666 1.00 87.81 92 TRP A N 1
ATOM 735 C CA . TRP A 1 92 ? -6.812 -4.773 8.518 1.00 87.81 92 TRP A CA 1
ATOM 736 C C . TRP A 1 92 ? -7.924 -3.901 9.110 1.00 87.81 92 TRP A C 1
ATOM 738 O O . TRP A 1 92 ? -7.869 -3.550 10.295 1.00 87.81 92 TRP A O 1
ATOM 748 N N . LEU A 1 93 ? -8.920 -3.545 8.296 1.00 85.56 93 LEU A N 1
ATOM 749 C CA . LEU A 1 93 ? -10.033 -2.679 8.694 1.00 85.56 93 LEU A CA 1
ATOM 750 C C . LEU A 1 93 ? -11.127 -3.417 9.481 1.00 85.56 93 LEU A C 1
ATOM 752 O O . LEU A 1 93 ? -11.995 -2.760 10.050 1.00 85.56 93 LEU A O 1
ATOM 756 N N . GLY A 1 94 ? -11.058 -4.748 9.568 1.00 78.56 94 GLY A N 1
ATOM 757 C CA . GLY A 1 94 ? -12.048 -5.568 10.267 1.00 78.56 94 GLY A CA 1
ATOM 758 C C . GLY A 1 94 ? -13.314 -5.832 9.448 1.00 78.56 94 GLY A C 1
ATOM 759 O O . GLY A 1 94 ? -14.332 -6.222 10.018 1.00 78.56 94 GLY A O 1
ATOM 760 N N . GLU A 1 95 ? -13.263 -5.634 8.128 1.00 65.06 95 GLU A N 1
ATOM 761 C CA . GLU A 1 95 ? -14.348 -6.020 7.225 1.00 65.06 95 GLU A CA 1
ATOM 762 C C . GLU A 1 95 ? -14.223 -7.515 6.872 1.00 65.06 95 GLU A C 1
ATOM 764 O O . GLU A 1 95 ? -13.110 -8.001 6.644 1.00 65.06 95 GLU A O 1
ATOM 769 N N . PRO A 1 96 ? -15.327 -8.285 6.844 1.00 50.59 96 PRO A N 1
ATOM 770 C CA . PRO A 1 96 ? -15.279 -9.682 6.427 1.00 50.59 96 PRO A CA 1
ATOM 771 C C . PRO A 1 96 ? -14.848 -9.787 4.954 1.00 50.59 96 PRO A C 1
ATOM 773 O O . PRO A 1 96 ? -15.356 -9.054 4.107 1.00 50.59 96 PRO A O 1
ATOM 776 N N . ALA A 1 97 ? -13.893 -10.688 4.699 1.00 52.12 97 ALA A N 1
ATOM 777 C CA . ALA A 1 97 ? -13.293 -10.962 3.389 1.00 52.12 97 ALA A CA 1
ATOM 778 C C . ALA A 1 97 ? -14.291 -11.469 2.337 1.00 52.12 97 ALA A C 1
ATOM 780 O O . ALA A 1 97 ? -15.237 -12.202 2.715 1.00 52.12 97 ALA A O 1
#

Foldseek 3Di:
DDKDADPPQGAIEAEEEDEPPQDLVNLVVVLVVLQVQCVPCVPRYFYEYEYEDCPDPPPCVVSVVSVVVSHPYYFYPDPVRVVVVVVVRCVSRVHDD

Radius of gyration: 13.66 Å; chains: 1; bounding box: 33×24×33 Å

Organism: NCBI:txid408172

InterPro domains:
  IPR058973 BanI/HgiCI, C-terminal domain [PF26568] (11-91)

Sequence (97 aa):
DNWYYTTDEMRAVSVEVSFQETGNSVIVQKKDRAENRKEMYPEKFKSGYVIDGIGNFDFRSAAVRGILDAADIVVTAREDEIQRLAKYIGEWLGEPA